Protein AF-A0A183E4I2-F1 (afdb_monomer_lite)

Radius of gyration: 13.72 Å; chains: 1; bounding box: 36×24×40 Å

pLDDT: mean 80.31, std 8.63, range [52.84, 91.31]

Organism: NCBI:txid637853

InterPro domains:
  IPR024041 Ammonium transporter AmtB-like domain [PF00909] (1-74)
  IPR029020 Ammonium/urea transporter [G3DSA:1.10.3430.10] (1-75)

Sequence (75 aa):
MVKNVVDVVFGGLTYWSFGYGLSFGDGVYSNAIVGWGKFFFNPVRNVDSPRYEGWAYANFLFQLSFATTASTIVP

Structure (mmCIF, N/CA/C/O backbone):
data_AF-A0A183E4I2-F1
#
_entry.id   AF-A0A183E4I2-F1
#
loop_
_atom_site.group_PDB
_atom_site.id
_atom_site.type_symbol
_atom_site.label_atom_id
_atom_site.label_alt_id
_atom_site.label_comp_id
_atom_site.label_asym_id
_atom_site.label_entity_id
_atom_site.label_seq_id
_atom_site.pdbx_PDB_ins_code
_atom_site.Cartn_x
_atom_site.Cartn_y
_atom_site.Cartn_z
_atom_site.occupancy
_atom_site.B_iso_or_equiv
_atom_site.auth_seq_id
_atom_site.auth_comp_id
_atom_site.auth_asym_id
_atom_site.auth_atom_id
_atom_site.pdbx_PDB_model_num
ATOM 1 N N . MET A 1 1 ? -12.605 -1.778 22.500 1.00 62.19 1 MET A N 1
ATOM 2 C CA . MET A 1 1 ? -11.215 -2.109 22.106 1.00 62.19 1 MET A CA 1
ATOM 3 C C . MET A 1 1 ? -11.131 -3.085 20.938 1.00 62.19 1 MET A C 1
ATOM 5 O O . MET A 1 1 ? -10.296 -2.857 20.080 1.00 62.19 1 MET A O 1
ATOM 9 N N . VAL A 1 2 ? -12.004 -4.099 20.839 1.00 76.25 2 VAL A N 1
ATOM 10 C CA . VAL A 1 2 ? -12.058 -5.002 19.666 1.00 76.25 2 VAL A CA 1
ATOM 11 C C . VAL A 1 2 ? -12.262 -4.245 18.347 1.00 76.25 2 VAL A C 1
ATOM 13 O O . VAL A 1 2 ? -11.578 -4.551 17.381 1.00 76.25 2 VAL A O 1
ATOM 16 N N . LYS A 1 3 ? -13.116 -3.208 18.318 1.00 72.62 3 LYS A N 1
ATOM 17 C CA . LYS A 1 3 ? -13.347 -2.419 17.097 1.00 72.62 3 LYS A CA 1
ATOM 18 C C . LYS A 1 3 ? -12.074 -1.782 16.519 1.00 72.62 3 LYS A C 1
ATOM 20 O O . LYS A 1 3 ? -11.846 -1.901 15.334 1.00 72.62 3 LYS A O 1
ATOM 25 N N . ASN A 1 4 ? -11.172 -1.264 17.357 1.00 77.31 4 ASN A N 1
ATOM 26 C CA . ASN A 1 4 ? -9.920 -0.663 16.883 1.00 77.31 4 ASN A CA 1
ATOM 27 C C . ASN A 1 4 ? -8.985 -1.712 16.259 1.00 77.31 4 ASN A C 1
ATOM 29 O O . ASN A 1 4 ? -8.275 -1.421 15.306 1.00 77.31 4 ASN A O 1
ATOM 33 N N . VAL A 1 5 ? -8.981 -2.940 16.791 1.00 80.81 5 VAL A N 1
ATOM 34 C CA . VAL A 1 5 ? -8.201 -4.050 16.217 1.00 80.81 5 VAL A CA 1
ATOM 35 C C . VAL A 1 5 ? -8.774 -4.444 14.858 1.00 80.81 5 VAL A C 1
ATOM 37 O O . VAL A 1 5 ? -8.026 -4.648 13.907 1.00 80.81 5 VAL A O 1
ATOM 40 N N . VAL A 1 6 ? -10.101 -4.503 14.758 1.00 82.88 6 VAL A N 1
ATOM 41 C CA . VAL A 1 6 ? -10.814 -4.770 13.506 1.00 82.88 6 VAL A CA 1
ATOM 42 C C . VAL A 1 6 ? -10.502 -3.678 12.472 1.00 82.88 6 VAL A C 1
ATOM 44 O O . VAL A 1 6 ? -10.100 -4.010 11.360 1.00 82.88 6 VAL A O 1
ATOM 47 N N . ASP A 1 7 ? -10.555 -2.402 12.853 1.00 80.06 7 ASP A N 1
ATOM 48 C CA . ASP A 1 7 ? -10.281 -1.261 11.966 1.00 80.06 7 ASP A CA 1
ATOM 49 C C . ASP A 1 7 ? -8.834 -1.255 11.440 1.00 80.06 7 ASP A C 1
ATOM 51 O O . ASP A 1 7 ? -8.592 -0.905 10.283 1.00 80.06 7 ASP A O 1
ATOM 55 N N . VAL A 1 8 ? -7.860 -1.696 12.248 1.00 81.75 8 VAL A N 1
ATOM 56 C CA . VAL A 1 8 ? -6.454 -1.837 11.823 1.00 81.75 8 VAL A CA 1
ATOM 57 C C . VAL A 1 8 ? -6.271 -3.012 10.864 1.00 81.75 8 VAL A C 1
ATOM 59 O O . VAL A 1 8 ? -5.546 -2.885 9.880 1.00 81.75 8 VAL A O 1
ATOM 62 N N . VAL A 1 9 ? -6.926 -4.151 11.114 1.00 85.00 9 VAL A N 1
ATOM 63 C CA . VAL A 1 9 ? -6.826 -5.330 10.238 1.00 85.00 9 VAL A CA 1
ATOM 64 C C . VAL A 1 9 ? -7.476 -5.047 8.887 1.00 85.00 9 VAL A C 1
ATOM 66 O O . VAL A 1 9 ? -6.842 -5.247 7.852 1.00 85.00 9 VAL A O 1
ATOM 69 N N . PHE A 1 10 ? -8.708 -4.534 8.880 1.00 84.81 10 PHE A N 1
ATOM 70 C CA . PHE A 1 10 ? -9.396 -4.191 7.637 1.00 84.81 10 PHE A CA 1
ATOM 71 C C . PHE A 1 10 ? -8.724 -3.010 6.931 1.00 84.81 10 PHE A C 1
ATOM 73 O O . PHE A 1 10 ? -8.502 -3.082 5.723 1.00 84.81 10 PHE A O 1
ATOM 80 N N . GLY A 1 11 ? -8.311 -1.969 7.659 1.00 85.06 11 GLY A N 1
ATOM 81 C CA . GLY A 1 11 ? -7.577 -0.835 7.093 1.00 85.06 11 GLY A CA 1
ATOM 82 C C . GLY A 1 11 ? -6.238 -1.252 6.482 1.00 85.06 11 GLY A C 1
ATOM 83 O O . GLY A 1 11 ? -5.943 -0.911 5.337 1.00 85.06 11 GLY A O 1
ATOM 84 N N . GLY A 1 12 ? -5.461 -2.068 7.197 1.00 85.31 12 GLY A N 1
ATOM 85 C CA . GLY A 1 12 ? -4.177 -2.590 6.732 1.00 85.31 12 GLY A CA 1
ATOM 86 C C . GLY A 1 12 ? -4.311 -3.512 5.519 1.00 85.31 12 GLY A C 1
ATOM 87 O O . GLY A 1 12 ? -3.575 -3.347 4.547 1.00 85.31 12 GLY A O 1
ATOM 88 N N . LEU A 1 13 ? -5.283 -4.433 5.524 1.00 87.19 13 LEU A N 1
ATOM 89 C CA . LEU A 1 13 ? -5.551 -5.315 4.381 1.00 87.19 13 LEU A CA 1
ATOM 90 C C . LEU A 1 13 ? -6.013 -4.532 3.152 1.00 87.19 13 LEU A C 1
ATOM 92 O O . LEU A 1 13 ? -5.541 -4.794 2.045 1.00 87.19 13 LE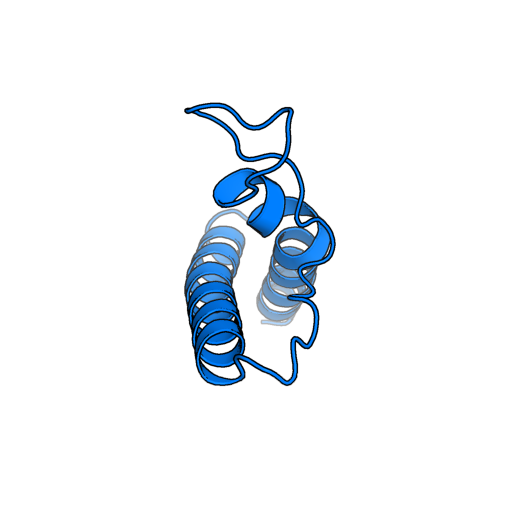U A O 1
ATOM 96 N N . THR A 1 14 ? -6.891 -3.545 3.329 1.00 87.94 14 THR A N 1
ATOM 97 C CA . THR A 1 14 ? -7.375 -2.706 2.222 1.00 87.94 14 THR A CA 1
ATOM 98 C C . THR A 1 14 ? -6.243 -1.844 1.658 1.00 87.94 14 THR A C 1
ATOM 100 O O . THR A 1 14 ? -6.100 -1.720 0.437 1.00 87.94 14 THR A O 1
ATOM 103 N N . TYR A 1 15 ? -5.380 -1.314 2.532 1.00 88.56 15 TYR A N 1
ATOM 104 C CA . TYR A 1 15 ? -4.198 -0.562 2.126 1.00 88.56 15 TYR A CA 1
ATOM 105 C C . TYR A 1 15 ? -3.190 -1.434 1.366 1.00 88.56 15 TYR A C 1
ATOM 107 O O . TYR A 1 15 ? -2.681 -1.019 0.330 1.00 88.56 15 TYR A O 1
ATOM 115 N N . TRP A 1 16 ? -2.950 -2.667 1.810 1.00 88.50 16 TRP A N 1
ATOM 116 C CA . TRP A 1 16 ? -2.076 -3.605 1.103 1.00 88.50 16 TRP A CA 1
ATOM 117 C C . TRP A 1 16 ? -2.629 -4.035 -0.264 1.00 88.50 16 TRP A C 1
ATOM 119 O O . TRP A 1 16 ? -1.882 -4.111 -1.243 1.00 88.50 16 TRP A O 1
ATOM 129 N N . SER A 1 17 ? -3.937 -4.295 -0.335 1.00 86.62 17 SER A N 1
ATOM 130 C CA . SER A 1 17 ? -4.601 -4.792 -1.546 1.00 86.62 17 SER A CA 1
ATOM 131 C C . SER A 1 17 ? -4.668 -3.716 -2.630 1.00 86.62 17 SER A C 1
ATOM 133 O O . SER A 1 17 ? -4.299 -3.968 -3.777 1.00 86.62 17 SER A O 1
ATOM 135 N N . PHE A 1 18 ? -5.102 -2.506 -2.257 1.00 88.06 18 PHE A N 1
ATOM 136 C CA . PHE A 1 18 ? -5.381 -1.425 -3.207 1.00 88.06 18 PHE A CA 1
ATOM 137 C C . PHE A 1 18 ? -4.771 -0.081 -2.816 1.00 88.06 18 PHE A C 1
ATOM 139 O O . PHE A 1 18 ? -4.289 0.635 -3.691 1.00 88.06 18 PHE A O 1
ATOM 146 N N . GLY A 1 19 ? -4.762 0.269 -1.527 1.00 86.12 19 GLY A N 1
ATOM 147 C CA . GLY A 1 19 ? -4.387 1.617 -1.083 1.00 86.12 19 GLY A CA 1
ATOM 148 C C . GLY A 1 19 ? -2.962 2.025 -1.456 1.00 86.12 19 GLY A C 1
ATOM 149 O O . GLY A 1 19 ? -2.760 3.111 -1.990 1.00 86.12 19 GLY A O 1
ATOM 150 N N . TYR A 1 20 ? -1.982 1.142 -1.271 1.00 87.75 20 TYR A N 1
ATOM 151 C CA . TYR A 1 20 ? -0.597 1.427 -1.638 1.00 87.75 20 TYR A CA 1
ATOM 152 C C . TYR A 1 20 ? -0.437 1.623 -3.149 1.00 87.75 20 TYR A C 1
ATOM 154 O O . TYR A 1 20 ? 0.257 2.539 -3.586 1.00 87.75 20 TYR A O 1
ATOM 162 N N . GLY A 1 21 ? -1.126 0.806 -3.948 1.00 84.38 21 GLY A N 1
ATOM 163 C CA . GLY A 1 21 ? -1.137 0.934 -5.402 1.00 84.38 21 GLY A CA 1
ATOM 164 C C . GLY A 1 21 ? -1.774 2.235 -5.891 1.00 84.38 21 GLY A C 1
ATOM 165 O O . GLY A 1 21 ? -1.265 2.870 -6.810 1.00 84.38 21 GLY A O 1
ATOM 166 N N . LEU A 1 22 ? -2.837 2.690 -5.225 1.00 87.25 22 LEU A N 1
ATOM 167 C CA . LEU A 1 22 ? -3.490 3.966 -5.529 1.00 87.25 22 LEU A CA 1
ATOM 168 C C . LEU A 1 22 ? -2.680 5.189 -5.080 1.00 87.25 22 LEU A C 1
ATOM 170 O O . LEU A 1 22 ? -2.844 6.265 -5.644 1.00 87.25 22 LEU A O 1
ATOM 174 N N . SER A 1 23 ? -1.815 5.056 -4.073 1.00 85.62 23 SER A N 1
ATOM 175 C CA . SER A 1 23 ? -0.961 6.159 -3.608 1.00 85.62 23 SER A CA 1
ATOM 176 C C . SER A 1 23 ? 0.381 6.236 -4.340 1.00 85.62 23 SER A C 1
ATOM 178 O O . SER A 1 23 ? 0.844 7.327 -4.654 1.00 85.62 23 SER A O 1
ATOM 180 N N . PHE A 1 24 ? 1.017 5.091 -4.601 1.00 84.31 24 PHE A N 1
ATOM 181 C CA . PHE A 1 24 ? 2.405 5.008 -5.077 1.00 84.31 24 PHE A CA 1
ATOM 182 C C . PHE A 1 24 ? 2.584 4.067 -6.280 1.00 84.31 24 PHE A C 1
ATOM 184 O O . PHE A 1 24 ? 3.709 3.679 -6.608 1.00 84.31 24 PHE A O 1
ATOM 191 N N . GLY A 1 25 ? 1.493 3.663 -6.934 1.00 83.06 25 GLY A N 1
ATOM 192 C CA . GLY A 1 25 ? 1.542 2.875 -8.163 1.00 83.06 25 GLY A CA 1
ATOM 193 C C . GLY A 1 25 ? 2.128 3.672 -9.327 1.00 83.06 25 GLY A C 1
ATOM 194 O O . GLY A 1 25 ? 1.780 4.828 -9.553 1.00 83.06 25 GLY A O 1
ATOM 195 N N . ASP A 1 26 ? 3.005 3.033 -10.086 1.00 81.62 26 ASP A N 1
ATOM 196 C CA . ASP A 1 26 ? 3.795 3.579 -11.196 1.00 81.62 26 ASP A CA 1
ATOM 197 C C . ASP A 1 26 ? 3.446 2.929 -12.549 1.00 81.62 26 ASP A C 1
ATOM 199 O O . ASP A 1 26 ? 4.220 2.968 -13.502 1.00 81.62 26 ASP A O 1
ATOM 203 N N . GLY A 1 27 ? 2.277 2.297 -12.640 1.00 80.00 27 GLY A N 1
ATOM 204 C CA . GLY A 1 27 ? 1.786 1.645 -13.847 1.00 80.00 27 GLY A CA 1
ATOM 205 C C . GLY A 1 27 ? 1.338 2.619 -14.939 1.00 80.00 27 GLY A C 1
ATOM 206 O O . GLY A 1 27 ? 1.188 3.817 -14.726 1.00 80.00 27 GLY A O 1
ATOM 207 N N . VAL A 1 28 ? 1.045 2.068 -16.120 1.00 78.19 28 VAL A N 1
ATOM 208 C CA . VAL A 1 28 ? 0.708 2.819 -17.350 1.00 78.19 28 VAL A CA 1
ATOM 209 C C . VAL A 1 28 ? -0.493 3.765 -17.192 1.00 78.19 28 VAL A C 1
ATOM 211 O O . VAL A 1 28 ? -0.559 4.781 -17.872 1.00 78.19 28 VAL A O 1
ATOM 214 N N . TYR A 1 29 ? -1.427 3.459 -16.288 1.00 80.88 29 TYR A N 1
ATOM 215 C CA . TYR A 1 29 ? -2.614 4.286 -16.024 1.00 80.88 29 TYR A CA 1
ATOM 216 C C . TYR A 1 29 ? -2.453 5.231 -14.821 1.00 80.88 29 TYR A C 1
ATOM 218 O O . TYR A 1 29 ? -3.437 5.797 -14.345 1.00 80.88 29 TYR A O 1
ATOM 226 N N . SER A 1 30 ? -1.234 5.368 -14.296 1.00 82.50 30 SER A N 1
ATOM 227 C CA . SER A 1 30 ? -0.931 6.234 -13.161 1.00 82.50 30 SER A CA 1
ATOM 228 C C . SER A 1 30 ? -0.913 7.705 -13.587 1.00 82.50 30 SER A C 1
ATOM 230 O O . SER A 1 30 ? -0.411 8.044 -14.657 1.00 82.50 30 SER A O 1
ATOM 232 N N . ASN A 1 31 ? -1.473 8.584 -12.756 1.00 83.81 31 ASN A N 1
ATOM 233 C CA . ASN A 1 31 ? -1.594 10.019 -13.010 1.00 83.81 31 ASN A CA 1
ATOM 234 C C . ASN A 1 31 ? -1.090 10.828 -11.804 1.00 83.81 31 ASN A C 1
ATOM 236 O O . ASN A 1 31 ? -0.963 10.306 -10.702 1.00 83.81 31 ASN A O 1
ATOM 240 N N . ALA A 1 32 ? -0.895 12.142 -11.972 1.00 82.25 32 ALA A N 1
ATOM 241 C CA . ALA A 1 32 ? -0.413 13.038 -10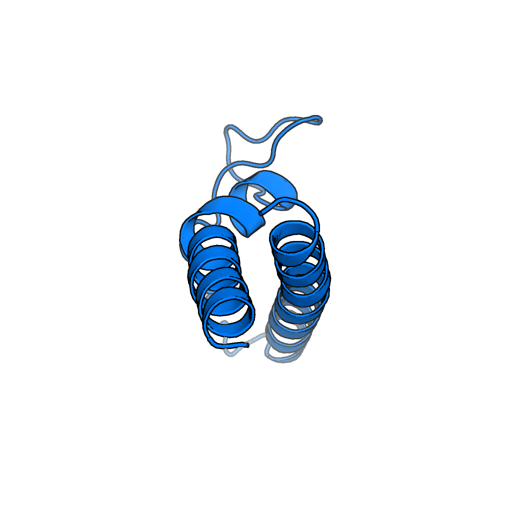.907 1.00 82.25 32 ALA A CA 1
ATOM 242 C C . ALA A 1 32 ? -1.317 13.112 -9.653 1.00 82.25 32 ALA A C 1
ATOM 244 O O . ALA A 1 32 ? -0.905 13.658 -8.634 1.00 82.25 32 ALA A O 1
ATOM 245 N N . ILE A 1 33 ? -2.545 12.593 -9.735 1.00 83.12 33 ILE A N 1
ATOM 246 C CA . ILE A 1 33 ? -3.533 12.587 -8.646 1.00 83.12 33 ILE A CA 1
ATOM 247 C C . ILE A 1 33 ? -3.686 11.184 -8.039 1.00 83.12 33 ILE A C 1
ATOM 249 O O . ILE A 1 33 ? -3.901 11.061 -6.837 1.00 83.12 33 ILE A O 1
ATOM 253 N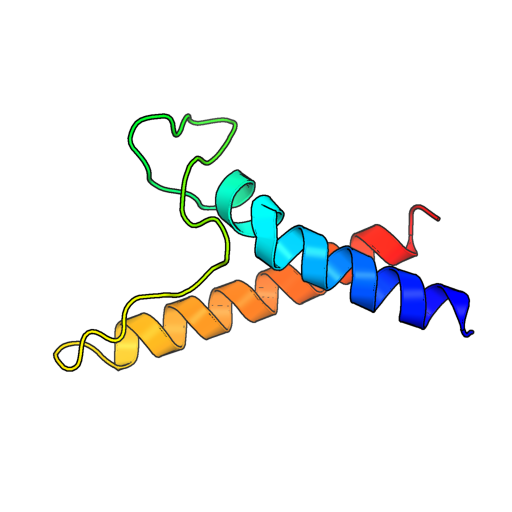 N . VAL A 1 34 ? -3.602 10.128 -8.856 1.00 84.69 34 VAL A N 1
ATOM 254 C CA . VAL A 1 34 ? -3.874 8.746 -8.438 1.00 84.69 34 VAL A CA 1
ATOM 255 C C . VAL A 1 34 ? -2.859 7.808 -9.075 1.00 84.69 34 VAL A C 1
ATOM 257 O O . VAL A 1 34 ? -2.716 7.773 -10.298 1.00 84.69 34 VAL A O 1
ATOM 260 N N . GLY A 1 35 ? -2.199 7.030 -8.222 1.00 85.31 35 GLY A N 1
ATOM 261 C CA . GLY A 1 35 ? -1.343 5.916 -8.589 1.00 85.31 35 GLY A CA 1
ATOM 262 C C . GLY A 1 35 ? -2.131 4.774 -9.227 1.00 85.31 35 GLY A C 1
ATOM 263 O O . GLY A 1 35 ? -3.286 4.528 -8.884 1.00 85.31 35 GLY A O 1
ATOM 264 N N . TRP A 1 36 ? -1.517 4.029 -10.139 1.00 83.75 36 TRP A N 1
ATOM 265 C CA . TRP A 1 36 ? -2.120 2.802 -10.664 1.00 83.75 36 TRP A CA 1
ATOM 266 C C . TRP A 1 36 ? -1.105 1.670 -10.711 1.00 83.75 36 TRP A C 1
ATOM 268 O O . TRP A 1 36 ? 0.040 1.883 -11.095 1.00 83.75 36 TRP A O 1
ATOM 278 N N . GLY A 1 37 ? -1.517 0.449 -10.371 1.00 82.56 37 GLY A N 1
ATOM 279 C CA . GLY A 1 37 ? -0.627 -0.715 -10.300 1.00 82.56 37 GLY A CA 1
ATOM 280 C C . GLY A 1 37 ? -0.113 -0.984 -8.885 1.00 82.56 37 GLY A C 1
ATOM 281 O O . GLY A 1 37 ? -0.589 -0.390 -7.929 1.00 82.56 37 GLY A O 1
ATOM 282 N N . LYS A 1 38 ? 0.815 -1.940 -8.734 1.00 79.88 38 LYS A N 1
ATOM 283 C CA . LYS A 1 38 ? 1.312 -2.434 -7.426 1.00 79.88 38 LYS A CA 1
ATOM 284 C C . LYS A 1 38 ? 0.207 -2.850 -6.437 1.00 79.88 38 LYS A C 1
ATOM 286 O O . LYS A 1 38 ? 0.396 -2.786 -5.223 1.00 79.88 38 LYS A O 1
ATOM 291 N N . PHE A 1 39 ? -0.929 -3.308 -6.969 1.00 83.50 39 PHE A N 1
ATOM 292 C CA . PHE A 1 39 ? -1.964 -4.000 -6.204 1.00 83.50 39 PHE A CA 1
ATOM 293 C C . PHE A 1 39 ? -1.382 -5.269 -5.586 1.00 83.50 39 PHE A C 1
ATOM 295 O O . PHE A 1 39 ? -0.571 -5.934 -6.231 1.00 83.50 39 PHE A O 1
ATOM 302 N N . PHE A 1 40 ? -1.789 -5.586 -4.355 1.00 82.38 40 PHE A N 1
ATOM 303 C CA . PHE A 1 40 ? -1.146 -6.615 -3.530 1.00 82.38 40 PHE A CA 1
ATOM 304 C C . PHE A 1 40 ? 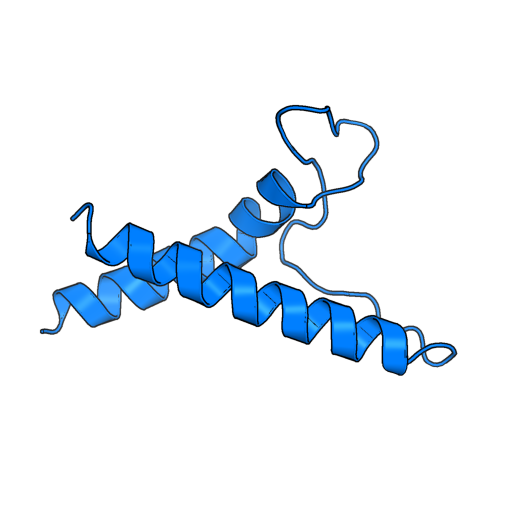0.363 -6.394 -3.454 1.00 82.38 40 PHE A C 1
ATOM 306 O O . PHE A 1 40 ? 1.136 -7.163 -4.027 1.00 82.38 40 PHE A O 1
ATOM 313 N N . PHE A 1 41 ? 0.768 -5.308 -2.784 1.00 81.88 41 PHE A N 1
ATOM 314 C CA . PHE A 1 41 ? 2.161 -4.865 -2.774 1.00 81.88 41 PHE A CA 1
ATOM 315 C C . PHE A 1 41 ? 3.122 -6.034 -2.509 1.00 81.88 41 PHE A C 1
ATOM 317 O O . PHE A 1 41 ? 3.160 -6.609 -1.418 1.00 81.88 41 PHE A O 1
ATOM 324 N N . ASN A 1 42 ? 3.867 -6.382 -3.556 1.00 79.56 42 ASN A N 1
ATOM 325 C CA . ASN A 1 42 ? 4.839 -7.459 -3.594 1.00 79.56 42 ASN A CA 1
ATOM 326 C C . ASN A 1 42 ? 6.010 -6.974 -4.456 1.00 79.56 42 ASN A C 1
ATOM 328 O O . ASN A 1 42 ? 5.988 -7.156 -5.678 1.00 79.56 42 ASN A O 1
ATOM 332 N N . PRO A 1 43 ? 6.987 -6.263 -3.869 1.00 69.38 43 PRO A N 1
ATOM 333 C CA . PRO A 1 43 ? 8.187 -5.898 -4.599 1.00 69.38 43 PRO A CA 1
ATOM 334 C C . PRO A 1 43 ? 8.877 -7.202 -5.012 1.00 69.38 43 PRO A C 1
ATOM 336 O O . PRO A 1 43 ? 9.227 -8.025 -4.168 1.00 69.38 43 PRO A O 1
ATOM 339 N N . VAL A 1 44 ? 8.992 -7.426 -6.324 1.00 65.88 44 VAL A N 1
ATOM 340 C CA . VAL A 1 44 ? 9.638 -8.622 -6.874 1.00 65.88 44 VAL A CA 1
ATOM 341 C C . VAL A 1 44 ? 11.027 -8.733 -6.261 1.00 65.88 44 VAL A C 1
ATOM 343 O O . VAL A 1 44 ? 11.787 -7.767 -6.307 1.00 65.88 44 VAL A O 1
ATOM 346 N N . ARG A 1 45 ? 11.331 -9.912 -5.707 1.00 60.28 45 ARG A N 1
ATOM 347 C CA . ARG A 1 45 ? 12.654 -10.270 -5.194 1.00 60.28 45 ARG A CA 1
ATOM 348 C C . ARG A 1 45 ? 13.663 -10.276 -6.335 1.00 60.28 45 ARG A C 1
ATOM 350 O O . ARG A 1 45 ? 13.861 -11.291 -6.996 1.00 60.28 45 ARG A O 1
ATOM 357 N N . ASN A 1 46 ? 14.248 -9.125 -6.597 1.00 59.66 46 ASN A N 1
ATOM 358 C CA . ASN A 1 46 ? 15.358 -8.944 -7.489 1.00 59.66 46 ASN A CA 1
ATOM 359 C C . ASN A 1 46 ? 16.645 -9.184 -6.692 1.00 59.66 46 ASN A C 1
ATOM 361 O O . ASN A 1 46 ? 17.143 -8.319 -5.968 1.00 59.66 46 ASN A O 1
ATOM 365 N N . VAL A 1 47 ? 17.176 -10.401 -6.824 1.00 60.34 47 VAL A N 1
ATOM 366 C CA . VAL A 1 47 ? 18.367 -10.883 -6.101 1.00 60.34 47 VAL A CA 1
ATOM 367 C C . VAL A 1 47 ? 19.572 -9.950 -6.305 1.00 60.34 47 VAL A C 1
ATOM 369 O O . VAL A 1 47 ? 20.422 -9.831 -5.424 1.00 60.34 47 VAL A O 1
ATOM 372 N N . ASP A 1 48 ? 19.587 -9.211 -7.416 1.00 64.38 48 ASP A N 1
ATOM 373 C CA . ASP A 1 48 ? 20.625 -8.249 -7.781 1.00 64.38 48 ASP A CA 1
ATOM 374 C C . ASP A 1 48 ? 20.531 -6.903 -7.037 1.00 64.38 48 ASP A C 1
ATOM 376 O O . ASP A 1 48 ? 21.456 -6.092 -7.099 1.00 64.38 48 ASP A O 1
ATOM 380 N N . SER A 1 49 ? 19.433 -6.603 -6.329 1.00 64.62 49 SER A N 1
ATOM 381 C CA . SER A 1 49 ? 19.267 -5.328 -5.605 1.00 64.62 49 SER A CA 1
ATOM 382 C C . SER A 1 49 ? 18.485 -5.433 -4.280 1.00 64.62 49 SER A C 1
ATOM 384 O O . SER A 1 49 ? 17.510 -4.701 -4.076 1.00 64.62 49 SER A O 1
ATOM 386 N N . PRO A 1 50 ? 18.970 -6.213 -3.290 1.00 64.06 50 PRO A N 1
ATOM 387 C CA . PRO A 1 50 ? 18.269 -6.430 -2.013 1.00 64.06 50 PRO A CA 1
ATOM 388 C C . PRO A 1 50 ? 18.019 -5.143 -1.210 1.00 64.06 50 PRO A C 1
ATOM 390 O O . PRO A 1 50 ? 17.057 -5.030 -0.450 1.00 64.06 50 PRO A O 1
ATOM 393 N N . ARG A 1 51 ? 18.892 -4.137 -1.373 1.00 70.75 51 ARG A N 1
ATOM 394 C CA . ARG A 1 51 ? 18.768 -2.833 -0.697 1.00 70.75 51 ARG A CA 1
ATOM 395 C C . ARG A 1 51 ? 17.534 -2.057 -1.156 1.00 70.75 51 ARG A C 1
ATOM 397 O O . ARG A 1 51 ? 16.924 -1.357 -0.353 1.00 70.75 51 ARG A O 1
ATOM 404 N N . TYR A 1 52 ? 17.178 -2.185 -2.432 1.00 71.19 52 TYR A N 1
ATOM 405 C CA . TYR A 1 52 ? 16.059 -1.458 -3.023 1.00 71.19 52 TYR A CA 1
ATOM 406 C C . TYR A 1 52 ? 14.720 -2.025 -2.536 1.00 71.19 52 TYR A C 1
ATOM 408 O O . TYR A 1 52 ? 13.803 -1.276 -2.208 1.00 71.19 52 TYR A O 1
ATOM 416 N N . GLU A 1 53 ? 14.641 -3.347 -2.381 1.00 73.75 53 GLU A N 1
ATOM 417 C CA . GLU A 1 53 ? 13.485 -4.026 -1.787 1.00 73.75 53 GLU A CA 1
ATOM 418 C C . GLU A 1 53 ? 13.299 -3.694 -0.313 1.00 73.75 53 GLU A C 1
ATOM 420 O O . GLU A 1 53 ? 12.185 -3.389 0.109 1.00 73.75 53 GLU A O 1
ATOM 425 N N . GLY A 1 54 ? 14.384 -3.723 0.471 1.00 81.06 54 GLY A N 1
ATOM 426 C CA . GLY A 1 54 ? 14.325 -3.379 1.892 1.00 81.06 54 GLY A CA 1
ATOM 427 C C . GLY A 1 54 ? 13.772 -1.970 2.105 1.00 81.06 54 GLY A C 1
ATOM 428 O O . GLY A 1 54 ? 12.913 -1.759 2.960 1.00 81.06 54 GLY A O 1
ATOM 429 N N . TRP A 1 55 ? 14.195 -1.020 1.267 1.00 83.56 55 TRP A N 1
ATOM 430 C CA . TRP A 1 55 ? 13.665 0.340 1.288 1.00 83.56 55 TRP A CA 1
ATOM 431 C C . TRP A 1 55 ? 12.195 0.413 0.853 1.00 83.56 55 TRP A C 1
ATOM 433 O O . TRP A 1 55 ? 11.404 1.124 1.472 1.00 83.56 55 TRP A O 1
ATOM 443 N N . ALA A 1 56 ? 11.801 -0.353 -0.169 1.00 83.56 56 ALA A N 1
ATOM 444 C CA . ALA A 1 56 ? 10.415 -0.415 -0.628 1.00 83.56 56 ALA A CA 1
ATOM 445 C C . ALA A 1 56 ? 9.472 -0.971 0.457 1.00 83.56 56 ALA A C 1
ATOM 447 O O . ALA A 1 56 ? 8.407 -0.400 0.692 1.00 83.56 56 ALA A O 1
ATOM 448 N N . TYR A 1 57 ? 9.885 -2.023 1.173 1.00 84.81 57 TYR A N 1
ATOM 449 C CA . TYR A 1 57 ? 9.143 -2.564 2.316 1.00 84.81 57 TYR A CA 1
ATOM 450 C C . TYR A 1 57 ? 9.090 -1.595 3.498 1.00 84.81 57 TYR A C 1
ATOM 452 O O . TYR A 1 57 ? 8.028 -1.430 4.097 1.00 84.81 57 TYR A O 1
ATOM 460 N N . ALA A 1 58 ? 10.205 -0.935 3.823 1.00 88.06 58 ALA A N 1
ATOM 461 C CA . ALA A 1 58 ? 10.237 0.061 4.89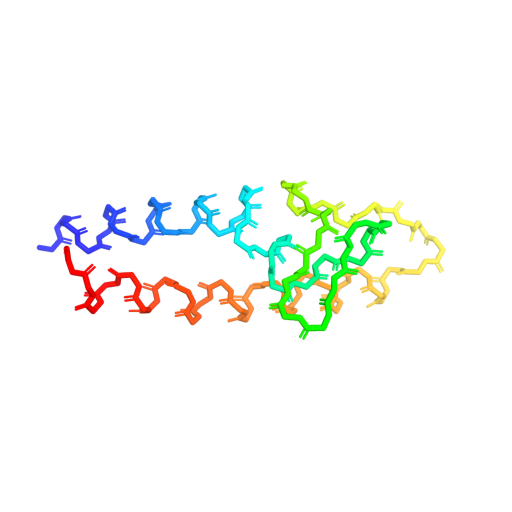0 1.00 88.06 58 ALA A CA 1
ATOM 462 C C . ALA A 1 58 ? 9.273 1.221 4.596 1.00 88.06 58 ALA A C 1
ATOM 464 O O . ALA A 1 58 ? 8.485 1.603 5.461 1.00 88.06 58 ALA A O 1
ATOM 465 N N . ASN A 1 59 ? 9.272 1.726 3.359 1.00 87.50 59 ASN A N 1
ATOM 466 C CA . ASN A 1 59 ? 8.351 2.778 2.938 1.00 87.50 59 ASN A CA 1
ATOM 467 C C . ASN A 1 59 ? 6.890 2.294 2.949 1.00 87.50 59 ASN A C 1
ATOM 469 O O . ASN A 1 59 ? 6.013 2.998 3.438 1.00 87.50 59 ASN A O 1
ATOM 473 N N . PHE A 1 60 ? 6.617 1.070 2.485 1.00 88.44 60 PHE A N 1
ATOM 474 C CA . PHE A 1 60 ? 5.281 0.472 2.575 1.00 88.44 60 PHE A CA 1
ATOM 475 C C . PHE A 1 60 ? 4.768 0.402 4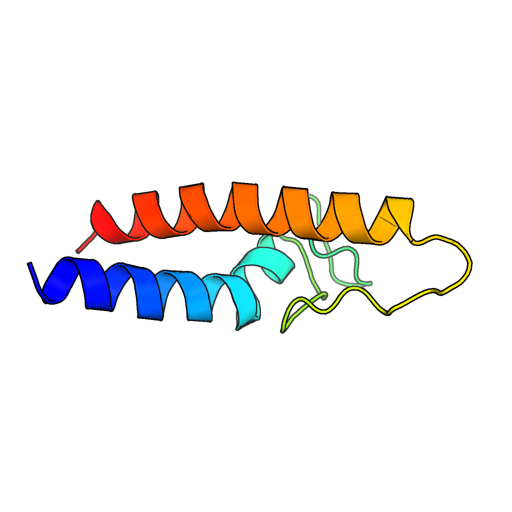.020 1.00 88.44 60 PHE A C 1
ATOM 477 O O . PHE A 1 60 ? 3.659 0.857 4.293 1.00 88.44 60 PHE A O 1
ATOM 484 N N . LEU A 1 61 ? 5.573 -0.119 4.953 1.00 89.12 61 LEU A N 1
ATOM 485 C CA . LEU A 1 61 ? 5.193 -0.231 6.366 1.00 89.12 61 LEU A CA 1
ATOM 486 C C . LEU A 1 61 ? 4.974 1.136 7.016 1.00 89.12 61 LEU A C 1
ATOM 488 O O . LEU A 1 61 ? 4.025 1.312 7.780 1.00 89.12 61 LEU A O 1
ATOM 492 N N . PHE A 1 62 ? 5.819 2.112 6.680 1.00 91.31 62 PHE A N 1
ATOM 493 C CA . PHE A 1 62 ? 5.659 3.486 7.138 1.00 91.31 62 PHE A CA 1
ATOM 494 C C . PHE A 1 62 ? 4.308 4.057 6.694 1.00 91.31 62 PHE A C 1
ATOM 496 O O . PHE A 1 62 ? 3.530 4.519 7.526 1.00 91.31 62 PHE A O 1
ATOM 503 N N . GLN A 1 63 ? 3.968 3.935 5.412 1.00 89.88 63 GLN A N 1
ATOM 504 C CA . GLN A 1 63 ? 2.701 4.447 4.888 1.00 89.88 63 GLN A CA 1
ATOM 505 C C . GLN A 1 63 ? 1.478 3.675 5.410 1.00 89.88 63 GLN A C 1
ATOM 507 O O . GLN A 1 63 ? 0.446 4.274 5.719 1.00 89.88 63 GLN A O 1
ATOM 512 N N . LEU A 1 64 ? 1.605 2.359 5.608 1.00 89.69 64 LEU A N 1
ATOM 513 C CA . LEU A 1 64 ? 0.562 1.527 6.210 1.00 89.69 64 LEU A CA 1
ATOM 514 C C . LEU A 1 64 ? 0.239 1.962 7.650 1.00 89.69 64 LEU A C 1
ATOM 516 O O . LEU A 1 64 ? -0.924 1.933 8.057 1.00 89.69 64 LEU A O 1
ATOM 520 N N . SER A 1 65 ? 1.232 2.426 8.416 1.00 89.56 65 SER A N 1
ATOM 521 C CA . SER A 1 65 ? 1.001 2.948 9.771 1.00 89.56 65 SER A CA 1
ATOM 522 C C . SER A 1 65 ? 0.157 4.235 9.779 1.00 89.56 65 SER A C 1
ATOM 524 O O . SER A 1 65 ? -0.745 4.377 10.607 1.00 89.56 65 SER A O 1
ATOM 526 N N . PHE A 1 66 ? 0.350 5.138 8.809 1.00 88.19 66 PHE A N 1
ATOM 527 C CA . PHE A 1 66 ? -0.510 6.321 8.667 1.00 88.19 66 PHE A CA 1
ATOM 528 C C . PHE A 1 66 ? -1.917 5.954 8.209 1.00 88.19 66 PHE A C 1
ATOM 530 O O . PHE A 1 66 ? -2.889 6.470 8.760 1.00 88.19 66 PHE A O 1
ATOM 537 N N . ALA A 1 67 ? -2.036 5.039 7.243 1.00 85.88 67 ALA A N 1
ATOM 538 C CA . ALA A 1 67 ? -3.330 4.597 6.732 1.00 85.88 67 ALA A CA 1
ATOM 539 C C . ALA A 1 67 ? -4.190 3.943 7.830 1.00 85.88 67 ALA A C 1
ATOM 541 O O . ALA A 1 67 ? -5.372 4.252 7.959 1.00 85.88 67 ALA A O 1
ATOM 542 N N . THR A 1 68 ? -3.586 3.090 8.660 1.00 83.25 68 THR A N 1
ATOM 543 C CA . THR A 1 68 ? -4.269 2.445 9.797 1.00 83.25 68 THR A CA 1
ATOM 544 C C . THR A 1 68 ? -4.606 3.427 10.920 1.00 83.25 68 THR A C 1
ATOM 546 O O . THR A 1 68 ? -5.658 3.317 11.542 1.00 83.25 68 THR A O 1
ATOM 549 N N . THR A 1 69 ? -3.774 4.445 11.154 1.00 85.69 69 THR A N 1
ATOM 550 C CA . THR A 1 69 ? -4.117 5.523 12.096 1.00 85.69 69 THR A CA 1
ATOM 551 C C . THR A 1 69 ? -5.328 6.312 11.590 1.00 85.69 69 THR A C 1
ATOM 553 O O . THR A 1 69 ? -6.270 6.551 12.345 1.00 85.69 69 THR A O 1
ATOM 556 N N . ALA A 1 70 ? -5.354 6.653 10.298 1.00 83.81 70 ALA A N 1
ATOM 557 C CA . ALA A 1 70 ? -6.480 7.346 9.681 1.00 83.81 70 ALA A CA 1
ATOM 558 C C . ALA A 1 70 ? -7.784 6.528 9.751 1.00 83.81 70 ALA A C 1
ATOM 560 O O . ALA A 1 70 ? -8.829 7.095 10.071 1.00 83.81 70 ALA A O 1
ATOM 561 N N . SER A 1 71 ? -7.730 5.205 9.536 1.00 78.19 71 SER A N 1
ATOM 562 C CA . SER A 1 71 ? -8.922 4.344 9.623 1.00 78.19 71 SER A CA 1
ATOM 563 C C . SER A 1 71 ? -9.492 4.235 11.038 1.00 78.19 71 SER A C 1
ATOM 565 O O . SER A 1 71 ? -10.688 4.041 11.192 1.00 78.19 71 SER A O 1
ATOM 567 N N . THR A 1 72 ? -8.680 4.418 12.082 1.00 77.75 72 THR A N 1
ATOM 568 C CA . THR A 1 72 ? -9.192 4.443 13.467 1.00 77.75 72 THR A CA 1
ATOM 569 C C . THR A 1 72 ? -9.851 5.768 13.870 1.00 77.75 72 THR A C 1
ATOM 571 O O . THR A 1 72 ? -10.587 5.802 14.856 1.00 77.75 72 THR A O 1
ATOM 574 N N . ILE A 1 73 ? -9.598 6.858 13.133 1.00 78.50 73 ILE A N 1
ATOM 575 C CA . ILE A 1 73 ? -10.190 8.185 13.388 1.00 78.50 73 ILE A CA 1
ATOM 576 C C . ILE A 1 73 ? -11.580 8.304 12.750 1.00 78.50 73 ILE A C 1
ATOM 578 O O . ILE A 1 73 ? -12.443 8.987 13.302 1.00 78.50 73 ILE A O 1
ATOM 582 N N . VAL A 1 74 ? -11.798 7.650 11.605 1.00 63.38 74 VAL A N 1
ATOM 583 C CA . VAL A 1 74 ? -13.077 7.634 10.880 1.00 63.38 74 VAL A CA 1
ATOM 584 C C . VAL A 1 74 ? -13.725 6.255 11.074 1.00 63.38 74 VAL A C 1
ATOM 586 O O . VAL A 1 74 ? -13.383 5.338 10.330 1.00 63.38 74 VAL A O 1
ATOM 589 N N . PRO A 1 75 ? -14.576 6.078 12.105 1.00 52.84 75 PRO A N 1
ATOM 590 C CA . PRO A 1 75 ? -15.154 4.782 12.457 1.00 52.84 75 PRO A CA 1
ATOM 591 C C . PRO A 1 75 ? -16.257 4.306 11.511 1.00 52.84 75 PRO A C 1
ATOM 593 O O . PRO A 1 75 ? -16.875 5.146 10.818 1.00 52.84 75 PRO A O 1
#

Secondary structure (DSSP, 8-state):
-HHHHHHHHHHHHHIIIIIHHHHH-BSTT--SS--B---S------TT-HHHHHHHHHHHHHHHHHHHHHHHH--

Foldseek 3Di:
DVVLVVLLVVQLLCCQQPVVQQVPAPDPPQDPNTHHDCGNPDDPPPVVCVPVVVVVVVVSVVVSVVSSVVSSVPD